Protein AF-A0A518JLI3-F1 (afdb_monomer_lite)

Secondary structure (DSSP, 8-state):
----S--HHHHHHHHHHH-HHHHHHHHHHHHHHHHHHHHHHHH-S-------------------

Organism: NCBI:txid2528017

pLDDT: mean 78.44, std 17.64, range [41.12, 97.44]

Foldseek 3Di:
DPDQFDDPVQLVVLCVPVNNVRSVVVRVVSSVVSVVVVVCVVVVPPPPPPDPDDDPPDDDDDDD

Sequence (64 aa):
MKTNGLSYNSRKALMVNIGDSAGSEIANLIQRMSAQIDELQRNKVSVTRIVPNQEPQMAGEEPR

Structure (mmCIF, N/CA/C/O backbone):
data_AF-A0A518JLI3-F1
#
_entry.id   AF-A0A518JLI3-F1
#
loop_
_atom_site.group_PDB
_atom_site.id
_atom_site.type_symbol
_atom_site.label_atom_id
_atom_site.label_alt_id
_atom_site.label_comp_id
_atom_site.label_asym_id
_atom_site.label_entity_id
_atom_site.label_seq_id
_atom_site.pdbx_PDB_ins_code
_atom_site.Cartn_x
_atom_site.Cartn_y
_atom_site.Cartn_z
_atom_site.occupancy
_atom_site.B_iso_or_equiv
_atom_site.auth_seq_id
_atom_site.auth_comp_id
_atom_site.auth_asym_id
_atom_site.auth_atom_id
_atom_site.pdbx_PDB_model_num
ATOM 1 N N . MET A 1 1 ? -14.646 -7.901 4.245 1.00 41.12 1 MET A N 1
ATOM 2 C CA . MET A 1 1 ? -13.381 -7.451 4.871 1.00 41.12 1 MET A CA 1
ATOM 3 C C . MET A 1 1 ? -12.597 -6.692 3.817 1.00 41.12 1 MET A C 1
ATOM 5 O O . MET A 1 1 ? -12.484 -7.203 2.711 1.00 41.12 1 MET A O 1
ATOM 9 N N . LYS A 1 2 ? -12.148 -5.463 4.095 1.00 56.75 2 LYS A N 1
ATOM 10 C CA . LYS A 1 2 ? -11.291 -4.730 3.150 1.00 56.75 2 LYS A CA 1
ATOM 11 C C . LYS A 1 2 ? -9.948 -5.468 3.082 1.00 56.75 2 LYS A C 1
ATOM 13 O O . LYS A 1 2 ? -9.451 -5.919 4.109 1.00 56.75 2 LYS A O 1
ATOM 18 N N . THR A 1 3 ? -9.423 -5.693 1.882 1.00 64.56 3 THR A N 1
ATOM 19 C CA . THR A 1 3 ? -8.108 -6.314 1.703 1.00 64.56 3 THR A CA 1
ATOM 20 C C . THR A 1 3 ? -7.059 -5.309 2.156 1.00 64.56 3 THR A C 1
ATOM 22 O O . THR A 1 3 ? -6.856 -4.296 1.489 1.00 64.56 3 THR A O 1
ATOM 25 N N . ASN A 1 4 ? -6.435 -5.558 3.303 1.00 69.69 4 ASN A N 1
ATOM 26 C CA . ASN A 1 4 ? -5.463 -4.638 3.883 1.00 69.69 4 ASN A CA 1
ATOM 27 C C . ASN A 1 4 ? -4.132 -4.807 3.144 1.00 69.69 4 ASN A C 1
ATOM 29 O O . ASN A 1 4 ? -3.395 -5.773 3.344 1.00 69.69 4 ASN A O 1
ATOM 33 N N . GLY A 1 5 ? -3.893 -3.912 2.187 1.00 81.88 5 GLY A N 1
ATOM 34 C CA . GLY A 1 5 ? -2.713 -3.918 1.335 1.00 81.88 5 GLY A CA 1
ATOM 35 C C . GLY A 1 5 ? -2.970 -3.326 -0.046 1.00 81.88 5 GLY A C 1
ATOM 36 O O . GLY A 1 5 ? -4.088 -2.967 -0.416 1.00 81.88 5 GLY A O 1
ATOM 37 N N . LEU A 1 6 ? -1.898 -3.230 -0.828 1.00 89.56 6 LEU A N 1
ATOM 3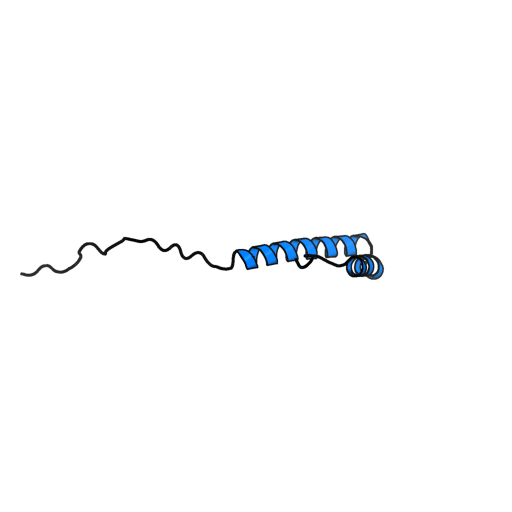8 C CA . LEU A 1 6 ? -1.961 -2.732 -2.194 1.00 89.56 6 LEU A CA 1
ATOM 39 C C . LEU A 1 6 ? -2.592 -3.760 -3.139 1.00 89.56 6 LEU A C 1
ATOM 41 O O . LEU A 1 6 ? -2.269 -4.957 -3.107 1.00 89.56 6 LEU A O 1
ATOM 45 N N . SER A 1 7 ? -3.432 -3.264 -4.049 1.00 93.31 7 SER A N 1
ATOM 46 C CA . SER A 1 7 ? -3.929 -4.058 -5.173 1.00 93.31 7 SER A CA 1
ATOM 47 C C . SER A 1 7 ? -2.767 -4.573 -6.032 1.00 93.31 7 SER A C 1
ATOM 49 O O . SER A 1 7 ? -1.660 -4.023 -6.007 1.00 93.31 7 SER A O 1
ATOM 51 N N . TYR A 1 8 ? -3.009 -5.628 -6.813 1.00 91.88 8 TYR A N 1
ATOM 52 C CA . TYR A 1 8 ? -2.012 -6.140 -7.757 1.00 91.88 8 TYR A CA 1
ATOM 53 C C . TYR A 1 8 ? -1.529 -5.044 -8.719 1.00 91.88 8 TYR A C 1
ATOM 55 O O . TYR A 1 8 ? -0.325 -4.847 -8.877 1.00 91.88 8 TYR A O 1
ATOM 63 N N . ASN A 1 9 ? -2.463 -4.266 -9.274 1.00 95.38 9 ASN A N 1
ATOM 64 C CA . ASN A 1 9 ? -2.155 -3.173 -10.196 1.00 95.38 9 ASN A CA 1
ATOM 65 C C . ASN A 1 9 ? -1.296 -2.094 -9.528 1.00 95.38 9 ASN A C 1
ATOM 67 O O . ASN A 1 9 ? -0.319 -1.639 -10.113 1.00 95.38 9 ASN A O 1
ATOM 71 N N . SER A 1 10 ? -1.604 -1.735 -8.278 1.00 94.88 10 SER A N 1
ATOM 72 C CA . SER A 1 10 ? -0.812 -0.767 -7.511 1.00 94.88 10 SER A CA 1
ATOM 73 C C . SER A 1 10 ? 0.609 -1.276 -7.241 1.00 94.88 10 SER A C 1
ATOM 75 O O . SER A 1 10 ? 1.563 -0.516 -7.375 1.00 94.88 10 SER A O 1
ATOM 77 N N . ARG A 1 11 ? 0.776 -2.570 -6.924 1.00 94.81 11 ARG A N 1
ATOM 78 C CA . ARG A 1 11 ? 2.105 -3.189 -6.769 1.00 94.81 11 ARG A CA 1
ATOM 79 C C . ARG A 1 11 ? 2.896 -3.187 -8.072 1.00 94.81 11 ARG A C 1
ATOM 81 O O . ARG A 1 11 ? 4.058 -2.793 -8.074 1.00 94.81 11 ARG A O 1
ATOM 88 N N . LYS A 1 12 ? 2.266 -3.569 -9.186 1.00 96.12 12 LYS A N 1
ATOM 89 C CA . LYS A 1 12 ? 2.912 -3.546 -10.505 1.00 96.12 12 LYS A CA 1
ATOM 90 C C . LYS A 1 12 ? 3.295 -2.133 -10.927 1.00 96.12 12 LYS A C 1
ATOM 92 O O . LYS A 1 12 ? 4.388 -1.950 -11.446 1.00 96.12 12 LYS A O 1
ATOM 97 N N . ALA A 1 13 ? 2.450 -1.140 -10.658 1.00 97.44 13 ALA A N 1
ATOM 98 C CA . ALA A 1 13 ? 2.768 0.254 -10.938 1.00 97.44 13 ALA A CA 1
ATOM 99 C C . ALA A 1 13 ? 4.012 0.724 -10.166 1.00 97.44 13 ALA A C 1
ATOM 101 O O . ALA A 1 13 ? 4.858 1.392 -10.753 1.00 97.44 13 ALA A O 1
ATOM 102 N N . LEU A 1 14 ? 4.165 0.341 -8.893 1.00 95.44 14 LEU A N 1
ATOM 103 C CA . LEU A 1 14 ? 5.367 0.659 -8.112 1.00 95.44 14 LEU A CA 1
ATOM 104 C C . LEU A 1 14 ? 6.622 0.011 -8.706 1.00 95.44 14 LEU A C 1
ATOM 106 O O . LEU A 1 14 ? 7.615 0.698 -8.921 1.00 95.44 14 LEU A O 1
ATOM 110 N N . MET A 1 15 ? 6.561 -1.284 -9.026 1.00 96.94 15 MET A N 1
ATOM 111 C CA . MET A 1 15 ? 7.690 -2.015 -9.618 1.00 96.94 15 MET A CA 1
ATOM 112 C C . MET A 1 15 ? 8.110 -1.443 -10.979 1.00 96.94 15 MET A C 1
ATOM 114 O O . MET A 1 15 ? 9.297 -1.350 -11.265 1.00 96.94 15 MET A O 1
ATOM 118 N N . VAL A 1 16 ? 7.147 -1.040 -11.815 1.00 97.31 16 VAL A N 1
ATOM 119 C CA . VAL A 1 16 ? 7.421 -0.483 -13.150 1.00 97.31 16 VAL A CA 1
ATOM 120 C C . VAL A 1 16 ? 7.993 0.933 -13.073 1.00 97.31 16 VAL A C 1
ATOM 122 O O . VAL A 1 16 ? 8.925 1.241 -13.807 1.00 97.31 16 VAL A O 1
ATOM 125 N N . ASN A 1 17 ? 7.450 1.794 -12.206 1.00 96.75 17 ASN A N 1
ATOM 126 C CA . ASN A 1 17 ? 7.798 3.221 -12.207 1.00 96.75 17 ASN A CA 1
ATOM 127 C C . ASN A 1 17 ? 8.947 3.586 -11.258 1.00 96.75 17 ASN A C 1
ATOM 129 O O . ASN A 1 17 ? 9.621 4.584 -11.491 1.00 96.75 17 ASN A O 1
ATOM 133 N N . ILE A 1 18 ? 9.163 2.817 -10.188 1.00 94.62 18 ILE A N 1
ATOM 134 C CA . ILE A 1 18 ? 10.237 3.064 -9.208 1.00 94.62 18 ILE A CA 1
ATOM 135 C C . ILE A 1 18 ? 11.368 2.029 -9.357 1.00 94.62 18 ILE A C 1
ATOM 137 O O . ILE A 1 18 ? 12.500 2.277 -8.952 1.00 94.62 18 ILE A O 1
ATOM 141 N N . GLY A 1 19 ? 11.088 0.888 -9.989 1.00 96.44 19 GLY A N 1
ATOM 142 C CA . GLY A 1 19 ? 12.002 -0.246 -10.109 1.00 96.44 19 GLY A CA 1
ATOM 143 C C . GLY A 1 19 ? 11.599 -1.394 -9.184 1.00 96.44 19 GLY A C 1
ATOM 144 O O . GLY A 1 19 ? 10.948 -1.182 -8.162 1.00 96.44 19 GLY A O 1
ATOM 145 N N . ASP A 1 20 ? 11.972 -2.622 -9.552 1.00 94.56 20 ASP A N 1
ATOM 146 C CA . ASP A 1 20 ? 11.473 -3.844 -8.905 1.00 94.56 20 ASP A CA 1
ATOM 147 C C . ASP A 1 20 ? 11.820 -3.891 -7.406 1.00 94.56 20 ASP A C 1
ATOM 149 O O . ASP A 1 20 ? 10.929 -3.982 -6.559 1.00 94.56 20 ASP A O 1
ATOM 153 N N . SER A 1 21 ? 13.098 -3.686 -7.060 1.00 96.56 21 SER A N 1
ATOM 154 C CA . SER A 1 21 ? 13.566 -3.696 -5.667 1.00 96.56 21 SER A CA 1
ATOM 155 C C . SER A 1 21 ? 12.896 -2.611 -4.818 1.00 96.56 21 SER A C 1
ATOM 157 O O . SER A 1 21 ? 12.266 -2.913 -3.806 1.00 96.56 21 SER A O 1
ATOM 159 N N . ALA A 1 22 ? 12.963 -1.351 -5.258 1.00 96.06 22 ALA A N 1
ATOM 160 C CA . ALA A 1 22 ? 12.403 -0.223 -4.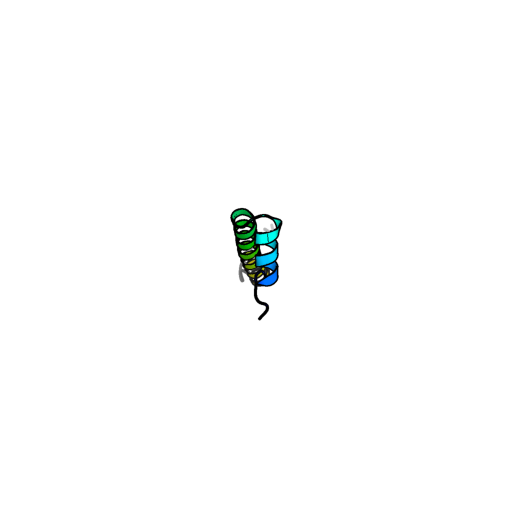515 1.00 96.06 22 ALA A CA 1
ATOM 161 C C . ALA A 1 22 ? 10.866 -0.287 -4.431 1.00 96.06 22 ALA A C 1
ATOM 163 O O . A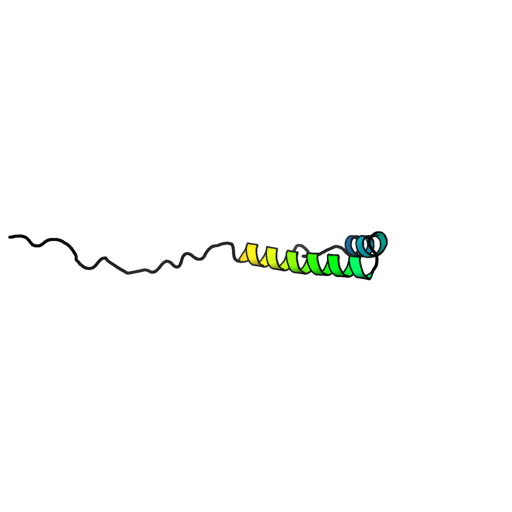LA A 1 22 ? 10.279 -0.035 -3.378 1.00 96.06 22 ALA A O 1
ATOM 164 N N . GLY A 1 23 ? 10.198 -0.685 -5.516 1.00 96.69 23 GLY A N 1
ATOM 165 C CA . GLY A 1 23 ? 8.751 -0.874 -5.550 1.00 96.69 23 GLY A CA 1
ATOM 166 C C . GLY A 1 23 ? 8.284 -2.004 -4.629 1.00 96.69 23 GLY A C 1
ATOM 167 O O . GLY A 1 23 ? 7.263 -1.861 -3.951 1.00 96.69 23 GLY A O 1
ATOM 168 N N . SER A 1 24 ? 9.047 -3.097 -4.553 1.00 96.12 24 SER A N 1
ATOM 169 C CA . SER A 1 24 ? 8.806 -4.198 -3.617 1.00 96.12 24 SER A CA 1
ATOM 170 C C . SER A 1 24 ? 8.988 -3.758 -2.161 1.00 96.12 24 SER A C 1
ATOM 172 O O . SER A 1 24 ? 8.124 -4.023 -1.321 1.00 96.12 24 SER A O 1
ATOM 174 N N . GLU A 1 25 ? 10.053 -3.016 -1.848 1.00 97.31 25 GLU A N 1
ATOM 175 C CA . GLU A 1 25 ? 10.289 -2.477 -0.503 1.00 97.31 25 GLU A CA 1
ATOM 176 C C . GLU A 1 25 ? 9.162 -1.550 -0.038 1.00 97.31 25 GLU A C 1
ATOM 178 O O . GLU A 1 25 ? 8.632 -1.727 1.064 1.00 97.31 25 GLU A O 1
ATOM 183 N N . ILE A 1 26 ? 8.734 -0.619 -0.895 1.00 95.62 26 ILE A N 1
ATOM 184 C CA . ILE A 1 26 ? 7.630 0.305 -0.605 1.00 95.62 26 ILE A CA 1
ATOM 185 C C . ILE A 1 26 ? 6.324 -0.464 -0.390 1.00 95.62 26 ILE A C 1
ATOM 187 O O . ILE A 1 26 ? 5.599 -0.200 0.572 1.00 95.62 26 ILE A O 1
ATOM 191 N N . ALA A 1 27 ? 6.023 -1.449 -1.240 1.00 95.12 27 ALA A N 1
ATOM 192 C CA . ALA A 1 27 ? 4.827 -2.270 -1.081 1.00 95.12 27 ALA A CA 1
ATOM 193 C C . ALA A 1 27 ? 4.826 -3.034 0.254 1.00 95.12 27 ALA A C 1
ATOM 195 O O . ALA A 1 27 ? 3.810 -3.057 0.955 1.00 95.12 27 ALA A O 1
ATOM 196 N N . ASN A 1 28 ? 5.971 -3.603 0.637 1.00 94.62 28 ASN A N 1
ATOM 197 C CA . ASN A 1 28 ? 6.145 -4.300 1.910 1.00 94.62 28 ASN A CA 1
ATOM 198 C C . ASN A 1 28 ? 6.048 -3.356 3.116 1.00 94.62 28 ASN A C 1
ATOM 200 O O . ASN A 1 28 ? 5.547 -3.748 4.173 1.00 94.62 28 ASN A O 1
ATOM 204 N N . LEU A 1 29 ? 6.536 -2.120 2.997 1.00 95.50 29 LEU A N 1
ATOM 205 C CA . LEU A 1 29 ? 6.390 -1.106 4.039 1.00 95.50 29 LEU A CA 1
ATOM 206 C C . LEU A 1 29 ? 4.919 -0.718 4.229 1.00 95.50 29 LEU A C 1
ATOM 208 O O . LEU A 1 29 ? 4.415 -0.775 5.349 1.00 95.50 29 LEU A O 1
ATOM 212 N N . ILE A 1 30 ? 4.207 -0.412 3.141 1.00 94.19 30 ILE A N 1
ATOM 213 C CA . ILE A 1 30 ? 2.782 -0.051 3.178 1.00 94.19 30 ILE A CA 1
ATOM 214 C C . ILE A 1 30 ? 1.948 -1.177 3.796 1.00 94.19 30 ILE A C 1
ATOM 216 O O . ILE A 1 30 ? 1.054 -0.915 4.601 1.00 94.19 30 ILE A O 1
ATOM 220 N N . GLN A 1 31 ? 2.255 -2.435 3.474 1.00 92.31 31 GLN A N 1
ATOM 221 C CA . GLN A 1 31 ? 1.550 -3.578 4.051 1.00 92.31 31 GLN A CA 1
ATOM 222 C C . GLN A 1 31 ? 1.755 -3.682 5.569 1.00 92.31 31 GLN A C 1
ATOM 224 O O . GLN A 1 31 ? 0.786 -3.874 6.305 1.00 92.31 31 GLN A O 1
ATOM 229 N N . ARG A 1 32 ? 2.992 -3.489 6.050 1.00 93.25 32 ARG A N 1
ATOM 230 C CA . ARG A 1 32 ? 3.302 -3.455 7.489 1.00 93.25 32 ARG A CA 1
ATOM 231 C C . ARG A 1 32 ? 2.590 -2.301 8.197 1.00 93.25 32 ARG A C 1
ATOM 233 O O . ARG A 1 32 ? 2.019 -2.509 9.262 1.00 93.25 32 ARG A O 1
ATOM 240 N N . MET A 1 33 ? 2.572 -1.115 7.592 1.00 92.38 33 MET A N 1
ATOM 241 C CA . MET A 1 33 ? 1.877 0.050 8.148 1.00 92.38 33 MET A CA 1
ATOM 242 C C . MET A 1 33 ? 0.364 -0.157 8.213 1.00 92.38 33 MET A C 1
ATOM 244 O O . MET A 1 33 ? -0.248 0.177 9.222 1.00 92.38 33 MET A O 1
ATOM 248 N N . SER A 1 34 ? -0.244 -0.745 7.179 1.00 89.94 34 SER A N 1
ATOM 249 C CA . SER A 1 34 ? -1.677 -1.054 7.188 1.00 89.94 34 SER A CA 1
ATOM 250 C C . SER A 1 34 ? -2.037 -1.975 8.354 1.00 89.94 34 SER A C 1
ATOM 252 O O . SER A 1 34 ? -2.988 -1.685 9.072 1.00 89.94 34 SER A O 1
ATOM 254 N N . ALA A 1 35 ? -1.251 -3.033 8.582 1.00 88.25 35 ALA A N 1
ATOM 255 C CA . ALA A 1 35 ? -1.473 -3.957 9.692 1.00 88.25 35 ALA A CA 1
ATOM 256 C C . ALA A 1 35 ? -1.359 -3.266 11.064 1.00 88.25 35 ALA A C 1
ATOM 258 O O . ALA A 1 35 ? -2.201 -3.484 11.931 1.00 88.25 35 ALA A O 1
ATOM 259 N N . GLN A 1 36 ? -0.367 -2.386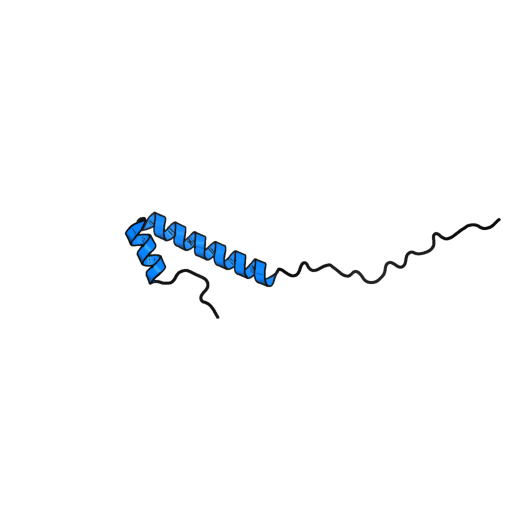 11.241 1.00 86.44 36 GLN A N 1
ATOM 260 C CA . GLN A 1 36 ? -0.213 -1.600 12.473 1.00 86.44 36 GLN A CA 1
ATOM 261 C C . GLN A 1 36 ? -1.383 -0.631 12.691 1.00 86.44 36 GLN A C 1
ATOM 263 O O . GLN A 1 36 ? -1.847 -0.463 13.815 1.00 86.44 36 GLN A O 1
ATOM 268 N N . ILE A 1 37 ? -1.892 -0.002 11.628 1.00 86.50 37 ILE A N 1
ATOM 269 C CA . ILE A 1 37 ? -3.060 0.885 11.716 1.00 86.50 37 ILE A CA 1
ATOM 270 C C . ILE A 1 37 ? -4.302 0.093 12.130 1.00 86.50 37 ILE A C 1
ATOM 272 O O . ILE A 1 37 ? -5.051 0.561 12.986 1.00 86.50 37 ILE A O 1
ATOM 276 N N . ASP A 1 38 ? -4.517 -1.099 11.571 1.00 85.88 38 ASP A N 1
ATOM 277 C CA . ASP A 1 38 ? -5.641 -1.957 11.960 1.00 85.88 38 ASP A CA 1
ATOM 278 C C . ASP A 1 38 ? -5.551 -2.385 13.429 1.00 85.88 38 ASP A C 1
ATOM 280 O O . ASP A 1 38 ? -6.554 -2.393 14.144 1.00 85.88 38 ASP A O 1
ATOM 284 N N . GLU A 1 39 ? -4.349 -2.723 13.894 1.00 85.12 39 GLU A N 1
ATOM 285 C CA . GLU A 1 39 ? -4.087 -3.052 15.293 1.00 85.12 39 GLU A CA 1
ATOM 286 C C . GLU A 1 39 ? -4.382 -1.858 16.211 1.00 85.12 39 GLU A C 1
ATOM 288 O O . GLU A 1 39 ? -5.124 -1.990 17.185 1.00 85.12 39 GLU A O 1
ATOM 293 N N . LEU A 1 40 ? -3.896 -0.665 15.860 1.00 83.19 40 LEU A N 1
ATOM 294 C CA . LEU A 1 40 ? -4.191 0.565 16.595 1.00 83.19 40 LEU A CA 1
ATOM 295 C C . LEU A 1 40 ? -5.685 0.897 16.597 1.00 83.19 40 LEU A C 1
ATOM 297 O O . LEU A 1 40 ? -6.200 1.357 17.612 1.00 83.19 40 LEU A O 1
ATOM 301 N N . GLN A 1 41 ? -6.399 0.663 15.493 1.00 81.25 41 GLN A N 1
ATOM 302 C CA . GLN A 1 41 ? -7.848 0.863 15.426 1.00 81.25 41 GLN A CA 1
ATOM 303 C C . GLN A 1 41 ? -8.605 -0.104 16.341 1.00 81.25 41 GLN A C 1
ATOM 305 O O . GLN A 1 41 ? -9.563 0.314 16.989 1.00 81.25 41 GLN A O 1
ATOM 310 N N . ARG A 1 42 ? -8.168 -1.366 16.438 1.00 79.75 42 ARG A N 1
ATOM 311 C CA . ARG A 1 42 ? -8.743 -2.352 17.372 1.00 79.75 42 ARG A CA 1
ATOM 312 C C . ARG A 1 42 ? -8.457 -2.004 18.832 1.00 79.75 42 ARG A C 1
ATOM 314 O O . ARG A 1 42 ? -9.321 -2.197 19.679 1.00 79.75 42 ARG A O 1
ATOM 321 N N . ASN A 1 43 ? -7.277 -1.453 19.106 1.00 72.38 43 ASN A N 1
ATOM 322 C CA . ASN A 1 43 ? -6.791 -1.181 20.459 1.00 72.38 43 ASN A CA 1
ATOM 323 C C . ASN A 1 43 ? -7.045 0.267 20.926 1.00 72.38 43 ASN A C 1
ATOM 325 O O . ASN A 1 43 ? -6.624 0.647 22.015 1.00 72.38 43 ASN A O 1
ATOM 329 N N . LYS A 1 44 ? -7.749 1.092 20.135 1.00 58.31 44 LYS A N 1
ATOM 330 C CA . LYS A 1 44 ? -7.971 2.528 20.398 1.00 58.31 44 LYS A CA 1
ATOM 331 C C . LYS A 1 44 ? -8.927 2.847 21.555 1.00 58.31 44 LYS A C 1
ATOM 333 O O . LYS A 1 44 ? -9.257 4.016 21.755 1.00 58.31 44 LYS A O 1
ATOM 338 N N . VAL A 1 45 ? -9.370 1.851 22.319 1.00 54.19 45 VAL A N 1
ATOM 339 C CA . VAL A 1 45 ? -9.949 2.091 23.641 1.00 54.19 45 VAL A CA 1
ATOM 340 C C . VAL A 1 45 ? -8.796 1.962 24.623 1.00 54.19 45 VAL A C 1
ATOM 342 O O . VAL A 1 45 ? -8.377 0.855 24.947 1.00 54.19 45 VAL A O 1
ATOM 345 N N . SER A 1 46 ? -8.252 3.096 25.066 1.00 57.56 46 SER A N 1
ATOM 346 C CA . SER A 1 46 ? -7.419 3.121 26.267 1.00 57.56 46 SER A CA 1
ATOM 347 C C . SER A 1 46 ? -8.229 2.433 27.364 1.00 57.56 46 SER A C 1
ATOM 349 O O . SER A 1 46 ? -9.260 2.959 27.788 1.00 57.56 46 SER A O 1
ATOM 351 N N . VAL A 1 47 ? -7.855 1.207 27.734 1.00 58.44 47 VAL A N 1
ATOM 352 C CA . VAL A 1 47 ? -8.500 0.486 28.828 1.00 58.44 47 VAL A CA 1
ATOM 353 C C . VAL A 1 47 ? -8.125 1.244 30.092 1.00 58.44 47 VAL A C 1
ATOM 355 O O . VAL A 1 47 ? -7.099 0.977 30.713 1.00 58.44 47 VAL A O 1
ATOM 358 N N . THR A 1 48 ? -8.934 2.233 30.466 1.00 58.41 48 THR A N 1
ATOM 359 C CA . THR A 1 48 ? -8.871 2.810 31.802 1.00 58.41 48 THR A CA 1
ATOM 360 C C . THR A 1 48 ? -9.251 1.684 32.745 1.00 58.41 48 THR A C 1
ATOM 362 O O . THR A 1 48 ? -10.411 1.275 32.802 1.00 58.41 48 THR A O 1
ATOM 365 N N . ARG A 1 49 ? -8.260 1.113 33.431 1.00 52.06 49 ARG A N 1
ATOM 366 C CA . ARG A 1 49 ? -8.487 0.077 34.434 1.00 52.06 49 ARG A CA 1
ATOM 367 C C . ARG A 1 49 ? -9.335 0.701 35.544 1.00 52.06 49 ARG A C 1
ATOM 369 O O . ARG A 1 49 ? -8.803 1.402 36.396 1.00 52.06 49 ARG A O 1
ATOM 376 N N . ILE A 1 50 ? -10.650 0.489 35.513 1.00 63.06 50 ILE A N 1
ATOM 377 C CA . ILE A 1 50 ? -11.510 0.800 36.654 1.00 63.06 50 ILE A CA 1
ATOM 378 C C . ILE A 1 50 ? -11.084 -0.175 37.748 1.00 63.06 50 ILE A C 1
ATOM 380 O O . ILE A 1 50 ? -11.229 -1.384 37.582 1.00 63.06 50 ILE A O 1
ATOM 384 N N . VAL A 1 51 ? -10.489 0.341 38.821 1.00 63.12 51 VAL A N 1
ATOM 385 C CA . VAL A 1 51 ? -10.188 -0.426 40.031 1.00 63.12 51 VAL A CA 1
ATOM 386 C C . VAL A 1 51 ? -11.324 -0.133 41.012 1.00 63.12 51 VAL A C 1
ATOM 388 O O . VAL A 1 51 ? -11.365 0.972 41.552 1.00 63.12 51 VAL A O 1
ATOM 391 N N . PRO A 1 52 ? -12.289 -1.045 41.222 1.00 58.47 52 PRO A N 1
ATOM 392 C CA . PRO A 1 52 ? -13.277 -0.871 42.272 1.00 58.47 52 PRO A CA 1
ATOM 393 C C . PRO A 1 52 ? -12.589 -1.089 43.623 1.00 58.47 52 PRO A C 1
ATOM 395 O O . PRO A 1 52 ? -11.887 -2.082 43.805 1.00 58.47 52 PRO A O 1
ATOM 398 N N . ASN A 1 53 ? -12.844 -0.167 44.549 1.00 58.12 53 ASN A N 1
ATOM 399 C CA . ASN A 1 53 ? -12.514 -0.195 45.977 1.00 58.12 53 ASN A CA 1
ATOM 400 C C . ASN A 1 53 ? -11.100 0.253 46.371 1.00 58.12 53 ASN A C 1
ATOM 402 O O . ASN A 1 53 ? -10.258 -0.542 46.778 1.00 58.12 53 ASN A O 1
ATOM 406 N N . GLN A 1 54 ? -10.913 1.569 46.427 1.00 57.62 54 GLN A N 1
ATOM 407 C CA . GLN A 1 54 ? -10.322 2.169 47.623 1.00 57.62 54 GLN A CA 1
ATOM 408 C C . GLN A 1 54 ? -11.296 3.231 48.126 1.00 57.62 54 GLN A C 1
ATOM 410 O O . GLN A 1 54 ? -11.294 4.369 47.662 1.00 57.62 54 GLN A O 1
ATOM 415 N N . GLU A 1 55 ? -12.180 2.832 49.042 1.00 58.56 55 GLU A N 1
ATOM 416 C CA . GLU A 1 55 ? -12.783 3.805 49.946 1.00 58.56 55 GLU A CA 1
ATOM 417 C C . GLU A 1 55 ? -11.633 4.544 50.648 1.00 58.56 55 GLU A C 1
ATOM 419 O O . GLU A 1 55 ? -10.711 3.880 51.138 1.00 58.56 55 GLU A O 1
ATOM 424 N N . PRO A 1 56 ? -11.634 5.886 50.708 1.00 53.25 56 PRO A N 1
ATOM 425 C CA . PRO A 1 56 ? -10.744 6.593 51.609 1.00 53.25 56 PRO A CA 1
ATOM 426 C C . PRO A 1 56 ? -11.155 6.236 53.043 1.00 53.25 56 PRO A C 1
ATOM 428 O O . PRO A 1 56 ? -12.062 6.831 53.623 1.00 53.25 56 PRO A O 1
ATOM 431 N N . GLN A 1 57 ? -10.505 5.215 53.605 1.00 57.78 57 GLN A N 1
ATOM 432 C CA . GLN A 1 57 ? -10.521 4.951 55.035 1.00 57.78 57 GLN A CA 1
ATOM 433 C C . GLN A 1 57 ? -9.948 6.179 55.751 1.00 57.78 57 GLN A C 1
ATOM 435 O O . GLN A 1 57 ? -8.752 6.440 55.698 1.00 57.78 57 GLN A O 1
ATOM 440 N N . MET A 1 58 ? -10.857 6.919 56.386 1.00 55.88 58 MET A N 1
ATOM 441 C CA . MET A 1 58 ? -10.672 7.705 57.607 1.00 55.88 58 MET A CA 1
ATOM 442 C C . MET A 1 58 ? -9.408 8.577 57.678 1.00 55.88 58 MET A C 1
ATOM 444 O O . MET A 1 58 ? -8.375 8.175 58.202 1.00 55.88 58 MET A O 1
ATOM 448 N N . ALA A 1 59 ? -9.556 9.842 57.290 1.00 56.50 59 ALA A N 1
ATOM 449 C CA . ALA A 1 59 ? -8.772 10.941 57.854 1.00 56.50 59 ALA A CA 1
ATOM 450 C C . ALA A 1 59 ? -9.717 12.125 58.106 1.00 56.50 59 ALA A C 1
ATOM 452 O O . ALA A 1 59 ? -9.674 13.141 57.419 1.00 56.50 59 ALA A O 1
ATOM 453 N N . GLY A 1 60 ? -10.647 11.928 59.042 1.00 56.06 60 GLY A N 1
ATOM 454 C CA . GLY A 1 60 ? -11.590 12.939 59.506 1.00 56.06 60 GLY A CA 1
ATOM 455 C C . GLY A 1 60 ? -11.476 13.103 61.016 1.00 56.06 60 GLY A C 1
ATOM 456 O O . GLY A 1 60 ? -12.034 12.301 61.753 1.00 56.06 60 GLY A O 1
ATOM 457 N N . GLU A 1 61 ? -10.730 14.138 61.401 1.00 55.56 61 GLU A N 1
ATOM 458 C CA . GLU A 1 61 ? -10.976 15.031 62.543 1.00 55.56 61 GLU A CA 1
ATOM 459 C C . GLU A 1 61 ? -10.915 14.443 63.968 1.00 55.56 61 GLU A C 1
ATOM 461 O O . GLU A 1 61 ? -11.847 13.814 64.460 1.00 55.56 61 GLU A O 1
ATOM 466 N N . GLU A 1 62 ? -9.830 14.779 64.683 1.00 56.69 62 GLU A N 1
ATOM 467 C CA . GLU A 1 62 ? -9.860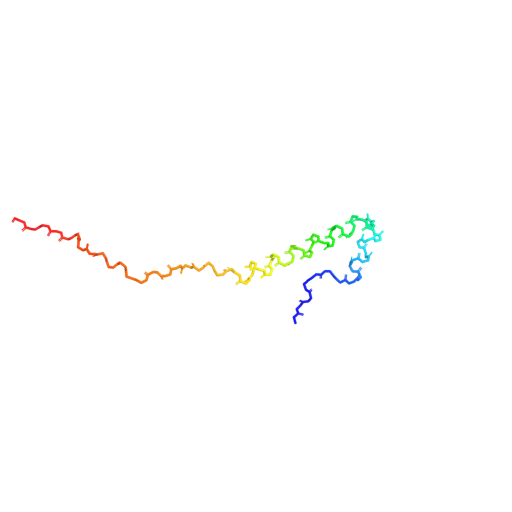 14.961 66.141 1.00 56.69 62 GLU A CA 1
ATOM 468 C C . GLU A 1 62 ? -10.895 16.038 66.516 1.00 56.69 62 GLU A C 1
ATOM 470 O O . GLU A 1 62 ? -10.865 17.136 65.947 1.00 56.69 62 GLU A O 1
ATOM 475 N N . PRO A 1 63 ? -11.720 15.805 67.551 1.00 61.81 63 PRO A N 1
ATOM 476 C CA . PRO A 1 63 ? -12.308 16.897 68.303 1.00 61.81 63 PRO A CA 1
ATOM 477 C C . PRO A 1 63 ? -12.017 16.779 69.810 1.00 61.81 63 PRO A C 1
ATOM 479 O O . PRO A 1 63 ? -12.602 15.945 70.495 1.00 61.81 63 PRO A O 1
ATOM 482 N N . ARG A 1 64 ? -11.232 17.764 70.275 1.00 54.62 64 ARG A N 1
ATOM 483 C CA . ARG A 1 64 ? -11.148 18.373 71.622 1.00 54.62 64 ARG A CA 1
ATOM 484 C C . ARG A 1 64 ? -10.420 17.640 72.745 1.00 54.62 64 ARG A C 1
ATOM 486 O O . ARG A 1 64 ? -10.930 16.616 73.239 1.00 54.62 64 ARG A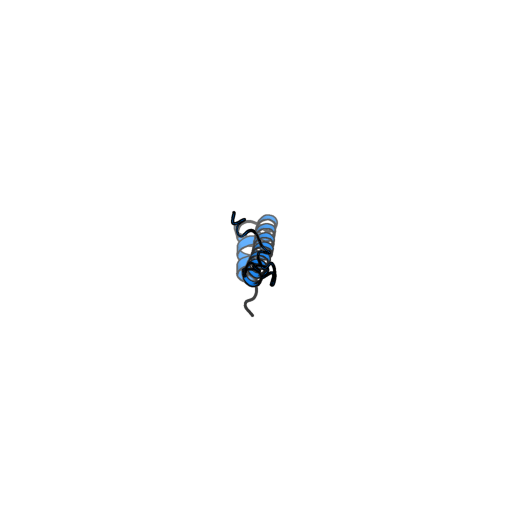 O 1
#

Radius of gyration: 26.24 Å; chains: 1; bounding box: 27×26×85 Å